Protein AF-A0A6B0X624-F1 (afdb_monomer_lite)

Structure (mmCIF, N/CA/C/O backbone):
data_AF-A0A6B0X624-F1
#
_entry.id   AF-A0A6B0X624-F1
#
loop_
_atom_site.group_PDB
_atom_site.id
_atom_site.type_symbol
_atom_site.label_atom_id
_atom_site.label_alt_id
_atom_site.label_comp_id
_atom_site.label_asym_id
_atom_site.label_entity_id
_atom_site.label_seq_id
_atom_site.pdbx_PDB_ins_code
_atom_site.Cartn_x
_atom_site.Cartn_y
_atom_site.Cartn_z
_atom_site.occupancy
_atom_site.B_iso_or_equiv
_atom_site.auth_seq_id
_atom_site.auth_comp_id
_atom_site.auth_asym_id
_atom_site.auth_atom_id
_atom_site.pdbx_PDB_model_num
ATOM 1 N N . TYR A 1 1 ? 4.802 15.403 1.146 1.00 77.25 1 TYR A N 1
ATOM 2 C CA . TYR A 1 1 ? 5.160 14.056 0.668 1.00 77.25 1 TYR A CA 1
ATOM 3 C C . TYR A 1 1 ? 5.053 13.152 1.871 1.00 77.25 1 TYR A C 1
ATOM 5 O O . TYR A 1 1 ? 5.677 13.471 2.875 1.00 77.25 1 TYR A O 1
ATOM 13 N N . ASP A 1 2 ? 4.209 12.130 1.830 1.00 85.94 2 ASP A N 1
ATOM 14 C CA . ASP A 1 2 ? 4.082 11.222 2.967 1.00 85.94 2 ASP A CA 1
ATOM 15 C C . ASP A 1 2 ? 5.254 10.214 2.921 1.00 85.94 2 ASP A C 1
ATOM 17 O O . ASP A 1 2 ? 5.388 9.480 1.935 1.00 85.94 2 ASP A O 1
ATOM 21 N N . PRO A 1 3 ? 6.151 10.210 3.930 1.00 92.69 3 PRO A N 1
ATOM 22 C CA . PRO A 1 3 ? 7.321 9.333 3.952 1.00 92.69 3 PRO A CA 1
ATOM 23 C C . PRO A 1 3 ? 6.954 7.843 4.022 1.00 92.69 3 PRO A C 1
ATOM 25 O O . PRO A 1 3 ? 7.796 6.999 3.713 1.00 92.69 3 PRO A O 1
ATOM 28 N N . SER A 1 4 ? 5.716 7.506 4.391 1.00 91.88 4 SER A N 1
ATOM 29 C CA . SER A 1 4 ? 5.223 6.130 4.451 1.00 91.88 4 SER A CA 1
ATOM 30 C C . SER A 1 4 ? 4.803 5.568 3.086 1.00 91.88 4 SER A C 1
ATOM 32 O O . SER A 1 4 ? 4.703 4.349 2.942 1.00 91.88 4 SER A O 1
ATOM 34 N N . LEU A 1 5 ? 4.643 6.407 2.050 1.00 93.88 5 LEU A N 1
ATOM 35 C CA . LEU A 1 5 ? 4.154 5.974 0.731 1.00 93.88 5 LEU A CA 1
ATOM 36 C C . LEU A 1 5 ? 4.964 4.830 0.102 1.00 93.88 5 LEU A C 1
ATOM 38 O O . LEU A 1 5 ? 4.347 3.860 -0.340 1.00 93.88 5 LEU A O 1
ATOM 42 N N . PRO A 1 6 ? 6.315 4.851 0.076 1.00 96.38 6 PRO A N 1
ATOM 43 C CA . PRO A 1 6 ? 7.080 3.735 -0.481 1.00 96.38 6 PRO A CA 1
ATOM 44 C C . PRO A 1 6 ? 6.819 2.403 0.232 1.00 96.38 6 PRO A C 1
ATOM 46 O O . PRO A 1 6 ? 6.910 1.345 -0.390 1.00 96.38 6 PRO A O 1
ATOM 49 N N . LEU A 1 7 ? 6.512 2.435 1.532 1.00 95.75 7 LEU A N 1
ATOM 50 C CA . LEU A 1 7 ? 6.142 1.247 2.296 1.00 95.75 7 LEU A CA 1
ATOM 51 C C . LEU A 1 7 ? 4.693 0.832 2.003 1.00 95.75 7 LEU A C 1
ATOM 53 O O . LEU A 1 7 ? 4.452 -0.348 1.755 1.00 95.75 7 LEU A O 1
ATOM 57 N N . ALA A 1 8 ? 3.759 1.783 1.949 1.00 95.69 8 ALA A N 1
ATOM 58 C CA . ALA A 1 8 ? 2.358 1.530 1.612 1.00 95.69 8 ALA A CA 1
ATOM 59 C C . ALA A 1 8 ? 2.204 0.850 0.236 1.00 95.69 8 ALA A C 1
ATOM 61 O O . ALA A 1 8 ? 1.492 -0.148 0.125 1.00 95.69 8 ALA A O 1
ATOM 62 N N . PHE A 1 9 ? 2.954 1.292 -0.784 1.00 96.00 9 PHE A N 1
ATOM 63 C CA . PHE A 1 9 ? 2.986 0.638 -2.101 1.00 96.00 9 PHE A CA 1
ATOM 64 C C . PHE A 1 9 ? 3.465 -0.819 -2.037 1.00 96.00 9 PHE A C 1
ATOM 66 O O . PHE A 1 9 ? 2.905 -1.685 -2.709 1.00 96.00 9 PHE A O 1
ATOM 73 N N . LYS A 1 10 ? 4.490 -1.113 -1.225 1.00 97.25 10 LYS A N 1
ATOM 74 C CA . LYS A 1 10 ? 5.002 -2.486 -1.060 1.00 97.25 10 LYS A CA 1
ATOM 75 C C . LYS A 1 10 ? 3.966 -3.392 -0.403 1.00 97.25 10 LYS A C 1
ATOM 77 O O . LYS A 1 10 ? 3.793 -4.524 -0.842 1.00 97.25 10 LYS A O 1
ATOM 82 N N . ILE A 1 11 ? 3.274 -2.896 0.619 1.00 96.88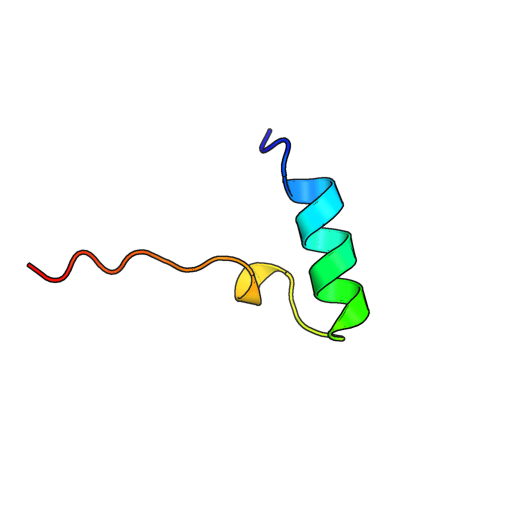 11 ILE A N 1
ATOM 83 C CA . ILE A 1 11 ? 2.216 -3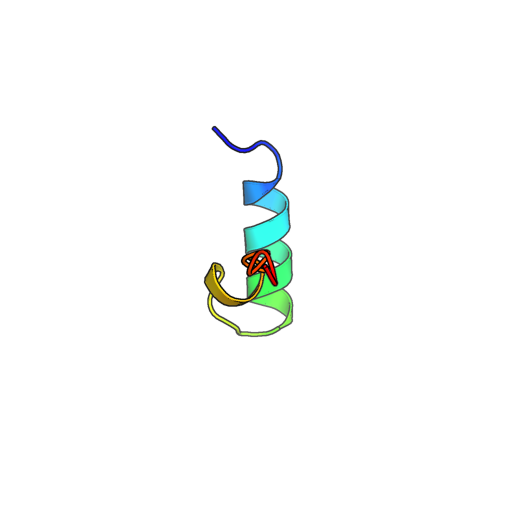.642 1.307 1.00 96.88 11 ILE A CA 1
ATOM 84 C C . ILE A 1 11 ? 1.059 -3.917 0.336 1.00 96.88 11 ILE A C 1
ATOM 86 O O . ILE A 1 11 ? 0.683 -5.073 0.162 1.00 96.88 11 ILE A O 1
ATOM 90 N N . ALA A 1 12 ? 0.563 -2.895 -0.368 1.00 97.19 12 ALA A N 1
ATOM 91 C CA . ALA A 1 12 ? -0.502 -3.039 -1.364 1.00 97.19 12 ALA A CA 1
ATOM 92 C C . ALA A 1 12 ? -0.167 -4.097 -2.435 1.00 97.19 12 ALA A C 1
ATOM 94 O O . ALA A 1 12 ? -1.001 -4.939 -2.770 1.00 97.19 12 ALA A O 1
ATOM 95 N N . HIS A 1 13 ? 1.088 -4.120 -2.901 1.00 97.50 13 HIS A N 1
ATOM 96 C CA . HIS A 1 13 ? 1.574 -5.124 -3.848 1.00 97.50 13 HIS A CA 1
ATOM 97 C C . HIS A 1 13 ? 1.533 -6.555 -3.287 1.00 97.50 13 HIS A C 1
ATOM 99 O O . HIS A 1 13 ? 1.047 -7.455 -3.969 1.00 97.50 13 HIS A O 1
ATOM 105 N N . VAL A 1 14 ? 1.990 -6.772 -2.046 1.00 97.94 14 VAL A N 1
ATOM 106 C CA . VAL A 1 14 ? 1.975 -8.099 -1.391 1.00 97.94 14 VAL A CA 1
ATOM 107 C C . VAL A 1 14 ? 0.558 -8.663 -1.296 1.00 97.94 14 VAL A C 1
ATOM 109 O O . VAL A 1 14 ? 0.350 -9.854 -1.518 1.00 97.94 14 VAL A O 1
ATOM 112 N N . PHE A 1 15 ? -0.420 -7.807 -1.009 1.00 97.25 15 PHE A N 1
ATOM 113 C CA . PHE A 1 15 ? -1.819 -8.206 -0.871 1.00 97.25 15 PHE A CA 1
ATOM 114 C C . PHE A 1 15 ? -2.614 -8.149 -2.183 1.00 97.25 15 PHE A C 1
ATOM 116 O O . PHE A 1 15 ? -3.805 -8.445 -2.171 1.00 97.25 15 PHE A O 1
ATOM 123 N N . SER A 1 16 ? -1.976 -7.804 -3.311 1.00 97.50 16 SER A N 1
ATOM 124 C CA . SER A 1 16 ? -2.643 -7.620 -4.612 1.00 97.50 16 SER A CA 1
ATOM 125 C C . SER A 1 16 ? -3.886 -6.721 -4.521 1.00 97.50 16 SER A C 1
ATOM 127 O O . SER A 1 16 ? -4.915 -6.996 -5.139 1.00 97.50 16 SER A O 1
ATOM 129 N N . ALA A 1 17 ? -3.792 -5.654 -3.726 1.00 96.81 17 ALA A N 1
ATOM 130 C CA . ALA A 1 17 ? -4.890 -4.741 -3.431 1.00 96.81 17 ALA A CA 1
ATOM 131 C C . ALA A 1 17 ? -4.545 -3.299 -3.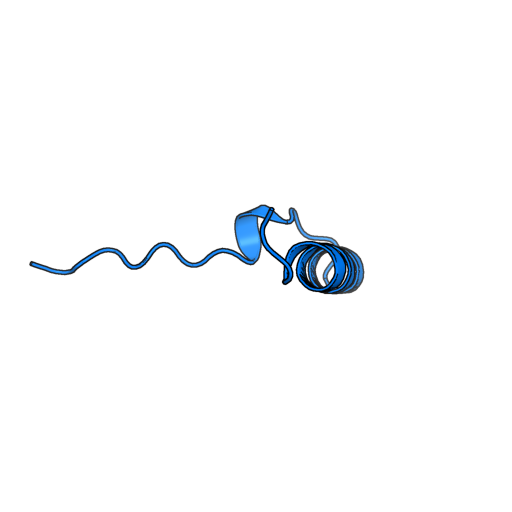853 1.00 96.81 17 ALA A C 1
ATOM 133 O O . ALA A 1 17 ? -3.363 -2.955 -3.940 1.00 96.81 17 ALA A O 1
ATOM 134 N N . PRO A 1 18 ? -5.548 -2.434 -4.103 1.00 96.31 18 PRO A N 1
ATOM 135 C CA . PRO A 1 18 ? -5.325 -1.000 -4.295 1.00 96.31 18 PRO A CA 1
ATOM 136 C C . PRO A 1 18 ? -4.663 -0.356 -3.067 1.00 96.31 18 PRO A C 1
ATOM 138 O O . PRO A 1 18 ? -4.926 -0.764 -1.934 1.00 96.31 18 PRO A O 1
ATOM 141 N N . ILE A 1 19 ? -3.826 0.668 -3.270 1.00 94.06 19 ILE A N 1
ATOM 142 C CA . ILE A 1 19 ? -3.127 1.354 -2.166 1.00 94.06 19 ILE A CA 1
ATOM 143 C C . ILE A 1 19 ? -4.104 2.094 -1.243 1.00 94.06 19 ILE A C 1
ATOM 145 O O . ILE A 1 19 ? -3.861 2.203 -0.046 1.00 94.06 19 ILE A O 1
ATOM 149 N N . GLU A 1 20 ? -5.241 2.534 -1.775 1.00 93.50 20 GLU A N 1
ATOM 150 C CA . GLU A 1 20 ? -6.341 3.175 -1.056 1.00 93.50 20 GLU A CA 1
ATOM 151 C C . GLU A 1 20 ? -6.858 2.301 0.094 1.00 93.50 20 GLU A C 1
ATOM 153 O O . GLU A 1 20 ? -7.234 2.825 1.136 1.00 93.50 20 GLU A O 1
ATOM 158 N N . ALA A 1 21 ? -6.796 0.971 -0.056 1.00 93.50 21 ALA A N 1
ATOM 159 C CA . ALA A 1 21 ? -7.215 0.019 0.972 1.00 93.50 21 ALA A CA 1
ATOM 160 C C . ALA A 1 21 ? -6.287 -0.009 2.202 1.00 93.50 21 ALA A C 1
ATOM 162 O O . ALA A 1 21 ? -6.661 -0.562 3.234 1.00 93.50 21 ALA A O 1
ATOM 163 N N . ILE A 1 22 ? -5.082 0.566 2.105 1.00 91.94 22 ILE A N 1
ATOM 164 C CA . ILE A 1 22 ? -4.161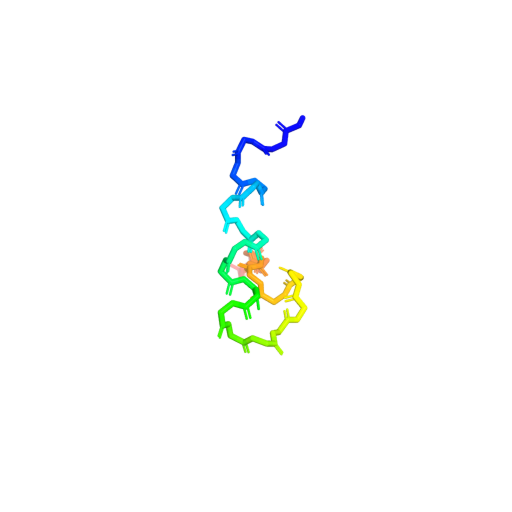 0.726 3.240 1.00 91.94 22 ILE A CA 1
ATOM 165 C C . ILE A 1 22 ? -4.604 1.876 4.152 1.00 91.94 22 ILE A C 1
ATOM 167 O O . ILE A 1 22 ? -4.334 1.849 5.353 1.00 91.94 22 ILE A O 1
ATOM 171 N N . PHE A 1 23 ? -5.26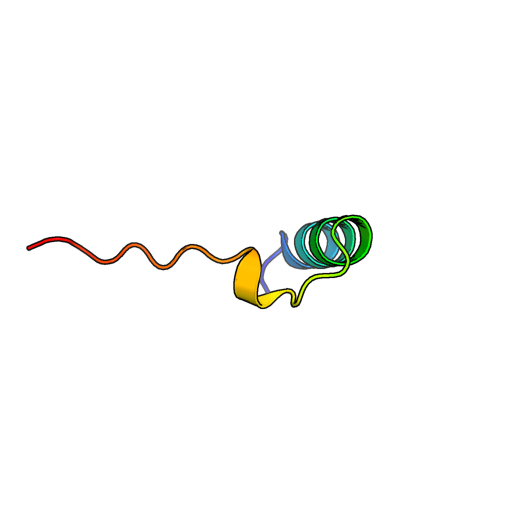9 2.891 3.599 1.00 90.38 23 PHE A N 1
ATOM 172 C CA . PHE A 1 23 ? -5.650 4.076 4.351 1.00 90.38 23 PHE A CA 1
ATOM 173 C C . P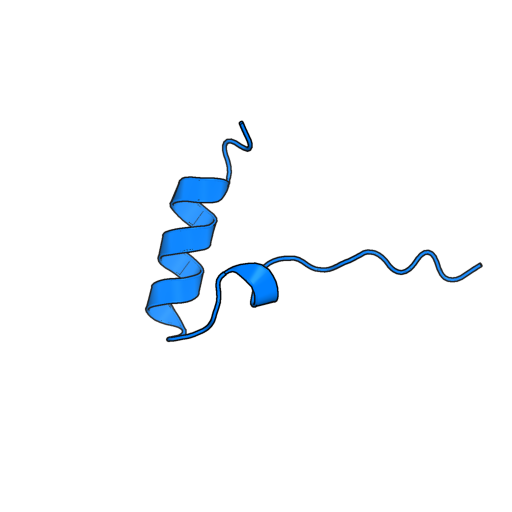HE A 1 23 ? -6.960 3.827 5.093 1.00 90.38 23 PHE A C 1
ATOM 175 O O . PHE A 1 23 ? -8.014 3.606 4.501 1.00 90.38 23 PHE A O 1
ATOM 182 N N . ILE A 1 24 ? -6.886 3.890 6.418 1.00 85.62 24 ILE A N 1
ATOM 183 C CA . ILE A 1 24 ? -8.061 3.873 7.278 1.00 85.62 24 ILE A CA 1
ATOM 184 C C . ILE A 1 24 ? -8.466 5.328 7.480 1.00 85.62 24 ILE A C 1
ATOM 186 O O . ILE A 1 24 ? -7.715 6.115 8.054 1.00 85.62 24 ILE A O 1
ATOM 190 N N . HIS A 1 25 ? -9.647 5.696 6.997 1.00 79.75 25 HIS A N 1
ATOM 191 C CA . HIS A 1 25 ? -10.249 6.964 7.374 1.00 79.75 25 HIS A CA 1
ATOM 192 C C . HIS A 1 25 ? -10.786 6.805 8.795 1.00 79.75 25 HIS A C 1
ATOM 194 O O . HIS A 1 25 ? -11.733 6.045 9.008 1.00 79.75 25 HIS A O 1
ATOM 200 N N . GLU A 1 26 ? -10.178 7.492 9.766 1.00 74.50 26 GLU A N 1
ATOM 201 C CA . GLU A 1 26 ? -10.820 7.719 11.059 1.00 74.50 26 GLU A CA 1
ATOM 202 C C . GLU A 1 26 ? -12.147 8.416 10.766 1.00 74.50 26 GLU A C 1
ATOM 204 O O . GLU A 1 26 ? -12.214 9.601 10.448 1.00 74.50 26 GLU A O 1
ATOM 209 N N . THR A 1 27 ? -13.220 7.633 10.767 1.00 68.56 27 THR A N 1
ATOM 210 C CA . THR A 1 27 ? -14.554 8.199 10.834 1.00 68.56 27 THR A CA 1
ATOM 211 C C . THR A 1 27 ? -14.655 8.656 12.275 1.00 68.56 27 THR A C 1
ATOM 213 O O . THR A 1 27 ? -14.796 7.811 13.156 1.00 68.56 27 THR A O 1
ATOM 216 N N . GLU A 1 28 ? -14.463 9.950 12.532 1.00 66.00 28 GLU A N 1
ATOM 217 C CA . GLU A 1 28 ? -14.750 10.516 13.847 1.00 66.00 28 GLU A CA 1
ATOM 218 C C . GLU A 1 28 ? -16.203 10.165 14.178 1.00 66.00 28 GLU A C 1
ATOM 220 O O . GLU A 1 28 ? -17.146 10.731 13.622 1.00 66.00 28 GLU A O 1
ATOM 225 N N . VAL A 1 29 ? -16.389 9.151 15.023 1.00 67.25 29 VAL A N 1
ATOM 226 C CA . VAL A 1 29 ? -17.696 8.818 15.573 1.00 67.25 29 VAL A CA 1
ATOM 227 C C . VAL A 1 29 ? -17.988 9.922 16.581 1.00 67.25 29 VAL A C 1
ATOM 229 O O . VAL A 1 29 ? -17.409 9.938 17.666 1.00 67.25 29 VAL A O 1
ATOM 232 N N . SER A 1 30 ? -18.792 10.893 16.145 1.00 57.41 30 SER A N 1
ATOM 233 C CA . SER A 1 30 ? -19.343 11.966 16.982 1.00 57.41 30 SER A CA 1
ATOM 234 C C . SER A 1 30 ? -20.318 11.422 18.021 1.00 57.41 30 SER A C 1
ATOM 236 O O . SER A 1 30 ? -21.041 10.452 17.694 1.00 57.41 30 SER A O 1
#

Sequence (30 aa):
YDPSLPLAFKIAHVFSAPIEAIFIHETEVS

pLDDT: mean 88.75, std 11.24, range [57.41, 97.94]

Foldseek 3Di:
DPPCVVVLVVVCVVVVHDSVVVDDPPPPPD

Radius of gyration: 11.26 Å; chains: 1; bounding box: 27×22×22 Å

Secondary structure (DSSP, 8-state):
--TTHHHHHHHHHHTT--GGGG--------